Protein AF-A0A414IKT4-F1 (afdb_monomer_lite)

Structure (mmCIF, N/CA/C/O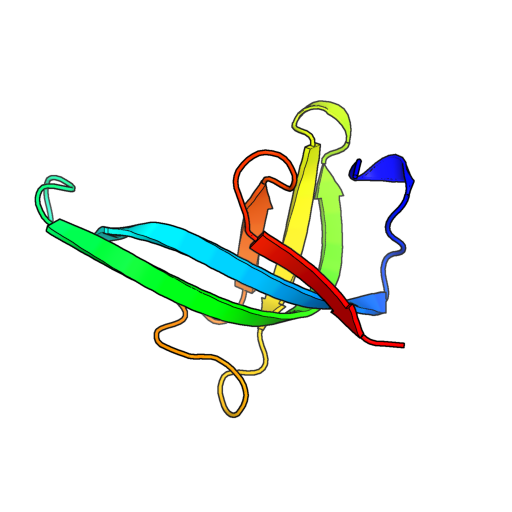 backbone):
data_AF-A0A414IKT4-F1
#
_entry.id   AF-A0A414IKT4-F1
#
loop_
_atom_site.group_PDB
_atom_site.id
_atom_site.type_symbol
_atom_site.label_atom_id
_atom_site.label_alt_id
_atom_site.label_comp_id
_atom_site.label_asym_id
_atom_site.label_entity_id
_atom_site.label_seq_id
_atom_site.pdbx_PDB_ins_code
_atom_site.Cartn_x
_atom_site.Cartn_y
_atom_site.Cartn_z
_atom_site.occupancy
_atom_site.B_iso_or_equiv
_atom_site.auth_seq_id
_atom_site.auth_comp_id
_atom_site.auth_asym_id
_atom_site.auth_atom_id
_atom_site.pdbx_PDB_model_num
ATOM 1 N N . MET A 1 1 ? -7.340 -10.895 3.215 1.00 79.44 1 MET A N 1
ATOM 2 C CA . MET A 1 1 ? -7.406 -9.855 4.263 1.00 79.44 1 MET A CA 1
ATOM 3 C C . MET A 1 1 ? -8.165 -8.662 3.713 1.00 79.44 1 MET A C 1
ATOM 5 O O . MET A 1 1 ? -8.033 -8.399 2.520 1.00 79.44 1 MET A O 1
ATOM 9 N N . THR A 1 2 ? -8.973 -7.981 4.527 1.00 86.69 2 THR A N 1
ATOM 10 C CA . THR A 1 2 ? -9.726 -6.802 4.081 1.00 86.69 2 THR A CA 1
ATOM 11 C C . THR A 1 2 ? -9.319 -5.537 4.830 1.00 86.69 2 THR A C 1
ATOM 13 O O . THR A 1 2 ? -8.833 -5.596 5.955 1.00 86.69 2 THR A O 1
ATOM 16 N N . ALA A 1 3 ? -9.564 -4.364 4.241 1.00 86.75 3 ALA A N 1
ATOM 17 C CA . ALA A 1 3 ? -9.267 -3.079 4.883 1.00 86.75 3 ALA A CA 1
ATOM 18 C C . ALA A 1 3 ? -10.118 -2.832 6.144 1.00 86.75 3 ALA A C 1
ATOM 20 O O . ALA A 1 3 ? -9.786 -1.972 6.963 1.00 86.75 3 ALA A O 1
ATOM 21 N N . LYS A 1 4 ? -11.203 -3.595 6.330 1.00 88.44 4 LYS A N 1
ATOM 22 C CA . LYS A 1 4 ? -11.985 -3.589 7.573 1.00 88.44 4 LYS A CA 1
ATOM 23 C C . LYS A 1 4 ? -11.217 -4.208 8.738 1.00 88.44 4 LYS A C 1
ATOM 25 O O . LYS A 1 4 ? -11.360 -3.730 9.857 1.00 88.44 4 LYS A O 1
ATOM 30 N N . ASP A 1 5 ? -10.369 -5.195 8.457 1.00 88.88 5 ASP A N 1
ATOM 31 C CA . ASP A 1 5 ? -9.613 -5.953 9.462 1.00 88.88 5 ASP A CA 1
ATOM 32 C C . ASP A 1 5 ? -8.370 -5.200 9.971 1.00 88.88 5 ASP A C 1
ATOM 34 O O . ASP A 1 5 ? -7.745 -5.614 10.942 1.00 88.88 5 ASP A O 1
ATOM 38 N N . ILE A 1 6 ? -8.010 -4.089 9.322 1.00 91.50 6 ILE A N 1
ATOM 39 C CA . ILE A 1 6 ? -6.825 -3.283 9.634 1.00 91.50 6 ILE A CA 1
ATOM 40 C C . ILE A 1 6 ? -7.226 -2.039 10.426 1.00 91.50 6 ILE A C 1
ATOM 42 O O . ILE A 1 6 ? -8.214 -1.364 10.108 1.00 91.50 6 ILE A O 1
ATOM 46 N N . GLN A 1 7 ? -6.432 -1.695 11.434 1.00 93.31 7 GLN A N 1
ATOM 47 C CA . GLN A 1 7 ? -6.610 -0.494 12.244 1.00 93.31 7 GLN A CA 1
ATOM 48 C C . GLN A 1 7 ? -5.730 0.660 11.749 1.00 93.31 7 GLN A C 1
ATOM 50 O O . GLN A 1 7 ? -4.622 0.465 11.254 1.00 93.31 7 GLN A O 1
ATOM 55 N N . ILE A 1 8 ? -6.227 1.891 11.893 1.00 95.31 8 ILE A N 1
ATOM 56 C CA . ILE A 1 8 ? -5.382 3.084 11.740 1.00 95.31 8 ILE A CA 1
ATOM 57 C C . ILE A 1 8 ? -4.395 3.105 12.915 1.00 95.31 8 ILE A C 1
ATOM 59 O O . ILE A 1 8 ? -4.795 2.867 14.050 1.00 95.31 8 ILE A O 1
ATOM 63 N N . GLY A 1 9 ? -3.123 3.381 12.637 1.00 95.25 9 GLY A N 1
ATOM 64 C CA . GLY A 1 9 ? -2.013 3.298 13.589 1.00 95.25 9 GLY A CA 1
ATOM 65 C C . GLY A 1 9 ? -1.292 1.9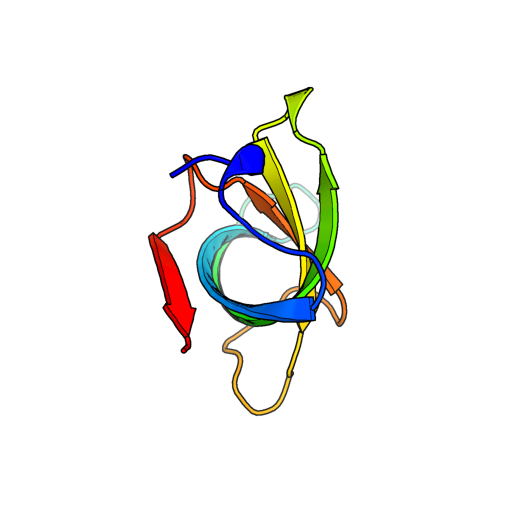48 13.592 1.00 95.25 9 GLY A C 1
ATOM 66 O O . GLY A 1 9 ? -0.280 1.808 14.271 1.00 95.25 9 GLY A O 1
ATOM 67 N N . GLN A 1 10 ? -1.776 0.961 12.835 1.00 94.31 10 GLN A N 1
ATOM 68 C CA . GLN A 1 10 ? -1.170 -0.367 12.776 1.00 94.31 10 GLN A CA 1
ATOM 69 C C . GLN A 1 10 ? 0.065 -0.379 11.869 1.00 94.31 10 GLN A C 1
ATOM 71 O O . GLN A 1 10 ? 0.019 0.159 10.759 1.00 94.31 10 GLN A O 1
ATOM 76 N N . ASN A 1 11 ? 1.145 -1.015 12.332 1.00 95.62 11 ASN A N 1
ATOM 77 C CA . ASN A 1 11 ? 2.339 -1.251 11.526 1.00 95.62 11 ASN A CA 1
ATOM 78 C C . ASN A 1 11 ? 2.138 -2.444 10.596 1.00 95.62 11 ASN A C 1
ATOM 80 O O . ASN A 1 11 ? 1.651 -3.504 10.993 1.00 95.62 11 ASN A O 1
ATOM 84 N N . ILE A 1 12 ? 2.516 -2.265 9.339 1.00 94.50 12 ILE A N 1
ATOM 85 C CA . ILE A 1 12 ? 2.317 -3.255 8.286 1.00 94.50 12 ILE A CA 1
ATOM 86 C C . ILE A 1 12 ? 3.545 -3.306 7.386 1.00 94.50 12 ILE A C 1
ATOM 88 O O . ILE A 1 12 ? 4.305 -2.340 7.292 1.00 94.50 12 ILE A O 1
ATOM 92 N N . SER A 1 13 ? 3.704 -4.426 6.692 1.00 94.75 13 SER A N 1
ATOM 93 C CA . SER A 1 13 ? 4.599 -4.543 5.550 1.00 94.75 13 SER A CA 1
ATOM 94 C C . SER A 1 13 ? 3.816 -5.047 4.343 1.00 94.75 13 SER A C 1
ATOM 96 O O . SER A 1 13 ? 2.962 -5.926 4.474 1.00 94.75 13 SER A O 1
ATOM 98 N N . ALA A 1 14 ? 4.056 -4.463 3.174 1.00 94.00 14 ALA A N 1
ATOM 99 C CA . ALA A 1 14 ? 3.365 -4.817 1.946 1.00 94.00 14 ALA A CA 1
ATOM 100 C C . ALA A 1 14 ? 4.318 -4.815 0.749 1.00 94.00 14 ALA A C 1
ATOM 102 O O . ALA A 1 14 ? 4.921 -3.792 0.426 1.00 94.00 14 ALA A O 1
ATOM 103 N N . GLY A 1 15 ? 4.405 -5.953 0.067 1.00 93.38 15 GLY A N 1
ATOM 104 C CA . GLY A 1 15 ? 5.077 -6.104 -1.218 1.00 93.38 15 GLY A CA 1
ATOM 105 C C . GLY A 1 15 ? 4.104 -5.914 -2.377 1.00 93.38 15 GLY A C 1
ATOM 106 O O . GLY A 1 15 ? 3.038 -6.527 -2.384 1.00 93.38 15 GLY A O 1
ATOM 107 N N . PHE A 1 16 ? 4.423 -5.074 -3.361 1.00 90.88 16 PHE A N 1
ATOM 108 C CA . PHE A 1 16 ? 3.593 -4.939 -4.560 1.00 90.88 16 PHE A CA 1
ATOM 109 C C . PHE A 1 16 ? 4.387 -4.479 -5.780 1.00 90.88 16 PHE A C 1
ATOM 111 O O . PHE A 1 16 ? 5.355 -3.723 -5.690 1.00 90.88 16 PHE A O 1
ATOM 118 N N . PHE A 1 17 ? 3.917 -4.912 -6.950 1.00 88.56 17 PHE A N 1
ATOM 119 C CA . PHE A 1 17 ? 4.389 -4.402 -8.229 1.00 88.56 17 PHE A CA 1
ATOM 120 C C . PHE A 1 17 ? 3.696 -3.085 -8.567 1.00 88.56 17 PHE A C 1
ATOM 122 O O . PHE A 1 17 ? 2.479 -2.944 -8.410 1.00 88.56 17 PHE A O 1
ATOM 129 N N . PHE A 1 18 ? 4.460 -2.137 -9.088 1.00 84.06 18 PHE A N 1
ATOM 130 C CA . PHE A 1 18 ? 3.954 -0.880 -9.613 1.00 84.06 18 PHE A CA 1
ATOM 131 C C . PHE A 1 18 ? 4.589 -0.599 -10.971 1.00 84.06 18 PHE A C 1
ATOM 133 O O . PHE A 1 18 ? 5.637 -1.136 -11.317 1.00 84.06 18 PHE A O 1
ATOM 140 N N . ARG A 1 19 ? 3.906 0.210 -11.779 1.00 83.19 19 ARG A N 1
ATOM 141 C CA . ARG A 1 19 ? 4.439 0.649 -13.067 1.00 83.19 19 ARG A CA 1
ATOM 142 C C . ARG A 1 19 ? 5.141 1.985 -12.885 1.00 83.19 19 ARG A C 1
ATOM 144 O O . ARG A 1 19 ? 4.553 2.899 -12.305 1.00 83.19 19 ARG A O 1
ATOM 151 N N . CYS A 1 20 ? 6.369 2.085 -13.369 1.00 73.88 20 CYS A N 1
ATOM 152 C CA . CYS A 1 20 ? 7.177 3.297 -13.389 1.00 73.88 20 CYS A CA 1
ATOM 153 C C . CYS A 1 20 ? 7.490 3.709 -14.846 1.00 73.88 20 CYS A C 1
ATOM 155 O O . CYS A 1 20 ? 7.233 2.967 -15.794 1.00 73.88 20 CYS A O 1
ATOM 157 N N . GLY A 1 21 ? 7.945 4.951 -15.042 1.00 69.44 21 GLY A N 1
ATOM 158 C CA . GLY A 1 21 ? 8.191 5.540 -16.370 1.00 69.44 21 GLY A CA 1
ATOM 159 C C . GLY A 1 21 ? 7.046 6.419 -16.898 1.00 69.44 21 GLY A C 1
ATOM 160 O O . GLY A 1 21 ? 5.909 6.327 -16.440 1.00 69.44 21 GLY A O 1
ATOM 161 N N . HIS A 1 22 ? 7.348 7.298 -17.867 1.00 68.75 22 HIS A N 1
ATOM 162 C CA . HIS A 1 22 ? 6.413 8.316 -18.396 1.00 68.75 22 HIS A CA 1
ATOM 163 C C . HIS A 1 22 ? 5.110 7.698 -18.942 1.00 68.75 22 HIS A C 1
ATOM 165 O O . HIS A 1 22 ? 4.048 8.305 -18.825 1.00 68.75 22 HIS A O 1
ATOM 171 N N . TYR A 1 23 ? 5.183 6.476 -19.481 1.00 74.56 23 TYR A N 1
ATOM 172 C CA . TYR A 1 23 ? 4.037 5.734 -20.022 1.00 74.56 23 TYR A CA 1
ATOM 173 C C . TYR A 1 23 ? 3.666 4.478 -19.208 1.00 74.56 23 TYR A C 1
ATOM 175 O O . TYR A 1 23 ? 2.695 3.797 -19.536 1.00 74.56 23 TYR A O 1
ATOM 183 N N . GLY A 1 24 ? 4.375 4.198 -18.104 1.00 71.56 24 GLY A N 1
ATOM 184 C CA . GLY A 1 24 ? 4.154 3.001 -17.284 1.00 71.56 24 GLY A CA 1
ATOM 185 C C . GLY A 1 24 ? 4.615 1.699 -17.949 1.00 71.56 24 GLY A C 1
ATOM 186 O O . GLY A 1 24 ? 4.000 0.652 -17.725 1.00 71.56 24 GLY A O 1
ATOM 187 N N . ASP A 1 25 ? 5.640 1.787 -18.795 1.00 76.06 25 ASP A N 1
ATOM 188 C CA . ASP A 1 25 ? 6.184 0.665 -19.567 1.00 76.06 25 ASP A CA 1
ATOM 189 C C . ASP A 1 25 ? 7.042 -0.260 -18.693 1.00 76.06 25 ASP A C 1
ATOM 191 O O . ASP A 1 25 ? 7.072 -1.472 -18.914 1.00 76.06 25 ASP A O 1
ATOM 195 N N . ASP A 1 26 ? 7.679 0.304 -17.664 1.00 78.00 26 ASP A N 1
ATOM 196 C CA . ASP A 1 26 ? 8.544 -0.423 -16.747 1.00 78.00 26 ASP A CA 1
ATOM 197 C C . ASP A 1 26 ? 7.732 -0.920 -15.547 1.00 78.00 26 ASP A C 1
ATOM 199 O O . ASP A 1 26 ? 6.929 -0.191 -14.957 1.00 78.00 26 ASP A O 1
ATOM 203 N N . VAL A 1 27 ? 7.922 -2.188 -15.185 1.00 81.56 27 VAL A N 1
ATOM 204 C CA . VAL A 1 27 ? 7.340 -2.785 -13.979 1.00 81.56 27 VAL A CA 1
ATOM 205 C C . VAL A 1 27 ? 8.444 -2.918 -12.949 1.00 81.56 27 VAL A C 1
ATOM 207 O O . VAL A 1 27 ? 9.452 -3.572 -13.203 1.00 81.56 27 VAL A O 1
ATOM 210 N N . ASP A 1 28 ? 8.218 -2.340 -11.780 1.00 87.56 28 ASP A N 1
ATOM 211 C CA . ASP A 1 28 ? 9.131 -2.411 -10.651 1.00 87.56 28 ASP A CA 1
ATOM 212 C C . ASP A 1 28 ? 8.401 -2.954 -9.418 1.00 87.56 28 ASP A C 1
ATOM 214 O O . ASP A 1 28 ? 7.170 -3.074 -9.389 1.00 87.56 28 ASP A O 1
ATOM 218 N N . TYR A 1 29 ? 9.167 -3.336 -8.409 1.00 89.94 29 TYR A N 1
ATOM 219 C CA . TYR A 1 29 ? 8.676 -3.952 -7.190 1.00 89.94 29 TYR A CA 1
ATOM 220 C C . TYR A 1 29 ? 9.100 -3.136 -5.971 1.00 89.94 29 TYR A C 1
ATOM 222 O O . TYR A 1 29 ? 10.267 -2.771 -5.825 1.00 89.94 29 TYR A O 1
ATOM 230 N N . ALA A 1 30 ? 8.141 -2.873 -5.083 1.00 91.38 30 ALA A N 1
ATOM 231 C CA . ALA A 1 30 ? 8.369 -2.212 -3.805 1.00 91.38 30 ALA A CA 1
ATOM 232 C C . ALA A 1 30 ? 7.998 -3.145 -2.656 1.00 91.38 30 ALA A C 1
ATOM 234 O O . ALA A 1 30 ? 6.997 -3.860 -2.723 1.00 91.38 30 ALA A O 1
ATOM 235 N N . ILE A 1 31 ? 8.767 -3.067 -1.571 1.00 93.50 31 ILE A N 1
ATOM 236 C CA . ILE A 1 31 ? 8.354 -3.554 -0.253 1.00 93.50 31 ILE A CA 1
ATOM 237 C C . ILE A 1 31 ? 8.243 -2.323 0.624 1.00 93.50 31 ILE A C 1
ATOM 239 O O . ILE A 1 31 ? 9.252 -1.678 0.900 1.00 93.50 31 ILE A O 1
ATOM 243 N N . ILE A 1 32 ? 7.036 -1.986 1.055 1.00 94.00 32 ILE A N 1
ATOM 244 C CA . ILE A 1 32 ? 6.841 -0.883 1.989 1.00 94.00 32 ILE A CA 1
ATOM 245 C C . ILE A 1 32 ? 6.646 -1.431 3.393 1.00 94.00 32 ILE A C 1
ATOM 247 O O . ILE A 1 32 ? 5.918 -2.399 3.586 1.00 94.00 32 ILE A O 1
ATOM 251 N N . THR A 1 33 ? 7.257 -0.780 4.368 1.00 95.19 33 THR A N 1
ATOM 252 C CA . THR A 1 33 ? 7.001 -0.975 5.793 1.00 95.19 33 THR A CA 1
ATOM 253 C C . THR A 1 33 ? 6.567 0.367 6.361 1.00 95.19 33 THR A C 1
ATOM 255 O O . THR A 1 33 ? 7.132 1.400 6.007 1.00 95.19 33 THR A O 1
ATOM 258 N N . GLY A 1 34 ? 5.532 0.388 7.195 1.00 95.94 34 GLY A N 1
ATOM 259 C CA . GLY A 1 34 ? 5.056 1.646 7.756 1.00 95.94 34 GLY A CA 1
ATOM 260 C C . GLY A 1 34 ? 3.730 1.549 8.489 1.00 95.94 34 GLY A C 1
ATOM 261 O O . GLY A 1 34 ? 3.210 0.459 8.735 1.00 95.94 34 GLY A O 1
ATOM 262 N N . VAL A 1 35 ? 3.174 2.713 8.813 1.00 97.00 35 VAL A N 1
ATOM 263 C CA . VAL A 1 35 ? 1.975 2.849 9.646 1.00 97.00 35 VAL A CA 1
ATOM 264 C C . VAL A 1 35 ? 0.760 3.160 8.785 1.00 97.00 35 VAL A C 1
ATOM 266 O O . VAL A 1 35 ? 0.774 4.063 7.952 1.00 97.00 35 VAL A O 1
ATOM 269 N N . VAL A 1 36 ? -0.347 2.460 9.012 1.00 96.19 36 VAL A N 1
ATOM 270 C CA . VAL A 1 36 ? -1.616 2.760 8.341 1.00 96.19 36 VAL A CA 1
ATOM 271 C C . VAL A 1 36 ? -2.193 4.069 8.876 1.00 96.19 36 VAL A C 1
ATOM 273 O O . VAL A 1 36 ? -2.572 4.152 10.039 1.00 96.19 36 VAL A O 1
ATOM 276 N N . ILE A 1 37 ? -2.330 5.083 8.025 1.00 97.44 37 ILE A N 1
ATOM 277 C CA . ILE A 1 37 ? -2.853 6.405 8.412 1.00 97.44 37 ILE A CA 1
ATOM 278 C C . ILE A 1 37 ? -4.275 6.670 7.908 1.00 97.44 37 ILE A C 1
ATOM 280 O O . ILE A 1 37 ? -4.988 7.490 8.485 1.00 97.44 37 ILE A O 1
ATOM 284 N N . ARG A 1 38 ? -4.723 5.986 6.844 1.00 96.94 38 ARG A N 1
ATOM 285 C CA . ARG A 1 38 ? -6.109 6.051 6.337 1.00 96.94 38 ARG A CA 1
ATOM 286 C C . ARG A 1 38 ? -6.543 4.735 5.703 1.00 96.94 38 ARG A C 1
ATOM 288 O O . ARG A 1 38 ? -5.714 3.919 5.313 1.00 96.94 38 ARG A O 1
ATOM 295 N N . LYS A 1 39 ? -7.857 4.555 5.553 1.00 95.94 39 LYS A N 1
ATOM 296 C CA . LYS A 1 39 ? -8.466 3.373 4.931 1.00 95.94 39 LYS A CA 1
ATOM 297 C C . LYS A 1 39 ? -9.542 3.780 3.931 1.00 95.94 39 LYS A C 1
ATOM 299 O O . LYS A 1 39 ? -10.286 4.729 4.172 1.00 95.94 39 LYS A O 1
ATOM 304 N N . LEU A 1 40 ? -9.641 3.031 2.840 1.00 95.81 40 LEU A N 1
ATOM 305 C CA . LEU A 1 40 ? -10.725 3.095 1.866 1.00 95.81 40 LEU A CA 1
ATOM 306 C C . LEU A 1 40 ? -11.326 1.697 1.720 1.00 95.81 40 LEU A C 1
ATOM 308 O O . LEU A 1 40 ? -10.912 0.898 0.880 1.00 95.81 40 LEU A O 1
ATOM 312 N N . GLU A 1 41 ? -12.306 1.397 2.570 1.00 92.88 41 GLU A N 1
ATOM 313 C CA . GLU A 1 41 ? -12.871 0.049 2.687 1.00 92.88 41 GLU A CA 1
ATOM 314 C C . GLU A 1 41 ? -13.570 -0.420 1.408 1.00 92.88 41 GLU A C 1
ATOM 316 O O . GLU A 1 41 ? -13.441 -1.583 1.038 1.00 92.88 41 GLU A O 1
ATOM 321 N N . CYS A 1 42 ? -14.241 0.484 0.688 1.00 93.31 42 CYS A N 1
ATOM 322 C CA . CYS A 1 42 ? -14.905 0.171 -0.580 1.00 93.31 42 CYS A CA 1
ATOM 323 C C . CYS A 1 42 ? -13.936 -0.266 -1.691 1.00 93.31 42 CYS A C 1
ATOM 325 O O . CYS A 1 42 ? -14.344 -0.984 -2.599 1.00 93.31 42 CYS A O 1
ATOM 327 N N . TYR A 1 43 ? -12.662 0.132 -1.605 1.00 93.94 43 TYR A N 1
ATOM 328 C CA . TYR A 1 43 ? -11.613 -0.233 -2.562 1.00 93.94 43 TYR A CA 1
ATOM 329 C C . TYR A 1 43 ? -10.636 -1.278 -2.020 1.00 93.94 43 TYR A C 1
ATOM 331 O O . TYR A 1 43 ? -9.669 -1.610 -2.705 1.00 93.94 4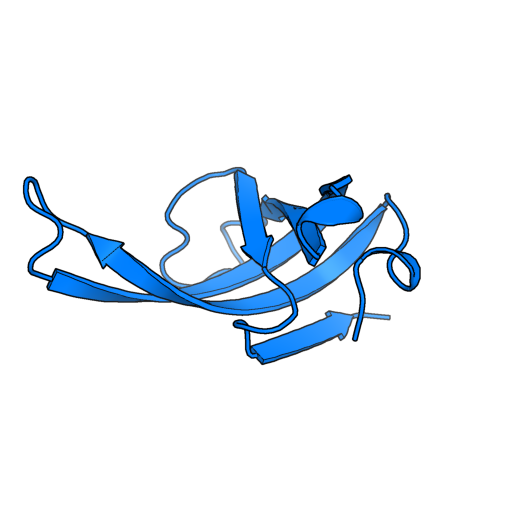3 TYR A O 1
ATOM 339 N N . ASN A 1 44 ? -10.871 -1.776 -0.801 1.00 94.62 44 ASN A N 1
ATOM 340 C CA . ASN A 1 44 ? -9.967 -2.669 -0.085 1.00 94.62 44 ASN A CA 1
ATOM 341 C C . ASN A 1 44 ? -8.522 -2.129 -0.007 1.00 94.62 44 ASN A C 1
ATOM 343 O O . ASN A 1 44 ? -7.546 -2.852 -0.225 1.00 94.62 44 ASN A O 1
ATOM 347 N N . GLN A 1 45 ? -8.398 -0.824 0.257 1.00 95.38 45 GLN A N 1
ATOM 348 C CA . GLN A 1 45 ? -7.127 -0.104 0.251 1.00 95.38 45 GLN A CA 1
ATOM 349 C C . GLN A 1 45 ? -6.818 0.555 1.593 1.00 95.38 45 GLN A C 1
ATOM 351 O O . GLN A 1 45 ? -7.713 1.030 2.298 1.00 95.38 45 GLN A O 1
ATOM 356 N N . VAL A 1 46 ? -5.529 0.642 1.908 1.00 95.94 46 VAL A N 1
ATOM 357 C CA . VAL A 1 46 ? -4.995 1.380 3.058 1.00 95.94 46 VAL A CA 1
ATOM 358 C C . VAL A 1 46 ? -3.927 2.361 2.594 1.00 95.94 46 VAL A C 1
ATOM 360 O O . VAL A 1 46 ? -3.159 2.056 1.685 1.00 95.94 46 VAL A O 1
ATOM 363 N N . LEU A 1 47 ? -3.905 3.550 3.188 1.00 96.56 47 LEU A N 1
ATOM 364 C CA . LEU A 1 47 ? -2.833 4.519 3.003 1.00 96.56 47 LEU A CA 1
ATOM 365 C C . LEU A 1 47 ? -1.818 4.292 4.106 1.00 96.56 47 LEU A C 1
ATOM 367 O O . LEU A 1 47 ? -2.166 4.362 5.287 1.00 96.56 47 LEU A O 1
ATOM 371 N N . VAL A 1 48 ? -0.586 4.055 3.699 1.00 96.12 48 VAL A N 1
ATOM 372 C CA . VAL A 1 48 ? 0.530 3.770 4.591 1.00 96.12 48 VAL A CA 1
ATOM 373 C C . VAL A 1 48 ? 1.449 4.973 4.583 1.00 96.12 48 VAL A C 1
ATOM 375 O O . VAL A 1 48 ? 1.813 5.437 3.505 1.00 96.12 48 VAL A O 1
ATOM 378 N N . ASP A 1 49 ? 1.786 5.487 5.759 1.00 97.00 49 ASP A N 1
ATOM 379 C CA . ASP A 1 49 ? 2.924 6.379 5.944 1.00 97.00 49 ASP A CA 1
ATOM 380 C C . ASP A 1 49 ? 4.184 5.519 6.028 1.00 97.00 49 ASP A C 1
ATOM 382 O O . ASP A 1 49 ? 4.285 4.646 6.891 1.00 97.00 49 ASP A O 1
ATOM 386 N N . VAL A 1 50 ? 5.074 5.683 5.056 1.00 96.06 50 VAL A N 1
ATOM 387 C CA . VAL A 1 50 ? 6.144 4.730 4.766 1.00 96.06 50 VAL A CA 1
ATOM 388 C C . VAL A 1 50 ? 7.402 5.092 5.542 1.00 96.06 50 VAL A C 1
ATOM 390 O O . VAL A 1 50 ? 7.933 6.195 5.405 1.00 96.06 50 VAL A O 1
ATOM 393 N N . ASP A 1 51 ? 7.930 4.121 6.282 1.00 95.00 51 ASP A N 1
ATOM 394 C CA . ASP A 1 51 ? 9.284 4.172 6.817 1.00 95.00 51 ASP A CA 1
ATOM 395 C C . ASP A 1 51 ? 10.273 3.901 5.674 1.00 95.00 51 ASP A C 1
ATOM 397 O O . ASP A 1 51 ? 10.466 2.760 5.249 1.00 95.00 51 ASP A O 1
ATOM 401 N N . LEU A 1 52 ? 10.875 4.966 5.139 1.00 91.31 52 LEU A N 1
ATOM 402 C CA . LEU A 1 52 ? 11.805 4.883 4.011 1.00 91.31 52 LEU A CA 1
ATOM 403 C C . LEU A 1 52 ? 13.107 4.139 4.343 1.00 91.31 52 LEU A C 1
ATOM 405 O O . LEU A 1 52 ? 13.757 3.667 3.415 1.00 91.31 52 LEU A O 1
ATOM 409 N N . GLU A 1 53 ? 13.495 4.027 5.616 1.00 92.06 53 GLU A N 1
ATOM 410 C CA . GLU A 1 53 ? 14.710 3.301 6.011 1.00 92.06 53 GLU A CA 1
ATOM 411 C C . GLU A 1 53 ? 14.479 1.785 6.015 1.00 92.06 53 GLU A C 1
ATOM 413 O O . GLU A 1 53 ? 15.386 1.013 5.706 1.00 92.06 53 GLU A O 1
ATOM 418 N N . GLN A 1 54 ? 13.249 1.360 6.316 1.00 90.31 54 GLN A N 1
ATOM 419 C CA . GLN A 1 54 ? 12.839 -0.051 6.364 1.00 90.31 54 GLN A CA 1
ATOM 420 C C . GLN A 1 54 ? 12.098 -0.524 5.108 1.00 90.31 54 GLN A C 1
ATOM 422 O O . GLN A 1 54 ? 11.610 -1.658 5.057 1.00 90.31 54 GLN A O 1
ATOM 427 N N . SER A 1 55 ? 11.984 0.340 4.102 1.00 91.44 55 SER A N 1
ATOM 428 C CA . SER A 1 55 ? 11.290 0.050 2.851 1.00 91.44 55 SER A CA 1
ATOM 429 C C . SER A 1 55 ? 12.265 -0.081 1.692 1.00 91.44 55 SER A C 1
ATOM 431 O O . SER A 1 55 ? 13.266 0.624 1.599 1.00 91.44 55 SER A O 1
ATOM 433 N N . PHE A 1 56 ? 11.932 -0.957 0.754 1.00 91.12 56 PHE A N 1
ATOM 434 C CA . PHE A 1 56 ? 12.652 -1.127 -0.495 1.00 91.12 56 PHE A CA 1
ATOM 435 C C . PHE A 1 56 ? 11.885 -0.459 -1.634 1.00 91.12 56 PHE A C 1
ATOM 437 O O . PHE A 1 56 ? 10.729 -0.801 -1.887 1.00 91.12 56 PHE A O 1
ATOM 444 N N . ASN A 1 57 ? 12.553 0.465 -2.330 1.00 89.06 57 ASN A N 1
ATOM 445 C CA . ASN A 1 57 ? 12.063 1.096 -3.557 1.00 89.06 57 ASN A CA 1
ATOM 446 C C . ASN A 1 57 ? 10.656 1.711 -3.431 1.00 89.06 57 ASN A C 1
ATOM 448 O O . ASN A 1 57 ? 9.835 1.631 -4.345 1.00 89.06 57 ASN A O 1
ATOM 452 N N . SER A 1 58 ? 10.346 2.293 -2.266 1.00 84.94 58 SER A N 1
ATOM 453 C CA . SER A 1 58 ? 9.035 2.904 -2.065 1.00 84.94 58 SER A CA 1
ATOM 454 C C . SER A 1 58 ? 8.817 4.035 -3.080 1.00 84.94 58 SER A C 1
ATOM 456 O O . SER A 1 58 ? 9.652 4.941 -3.161 1.00 84.94 58 SER A O 1
ATOM 458 N N . PRO A 1 59 ? 7.678 4.062 -3.797 1.00 81.56 59 PRO A N 1
ATOM 459 C CA . PRO A 1 59 ? 7.384 5.115 -4.766 1.00 81.56 59 PRO A CA 1
ATOM 460 C C . PRO A 1 59 ? 7.110 6.481 -4.110 1.00 81.56 59 PRO A C 1
ATOM 462 O O . PRO A 1 59 ? 6.995 7.491 -4.803 1.00 81.56 59 PRO A O 1
ATOM 465 N N . GLY A 1 60 ? 6.991 6.543 -2.778 1.00 86.62 60 GLY A N 1
ATOM 466 C CA . GLY A 1 60 ? 6.814 7.795 -2.050 1.00 86.62 60 GLY A CA 1
ATOM 467 C C . GLY A 1 60 ? 6.841 7.641 -0.530 1.00 86.62 60 GLY A C 1
ATOM 468 O O . GLY A 1 60 ? 6.957 6.542 0.008 1.00 86.62 60 GLY A O 1
ATOM 469 N N . LYS A 1 61 ? 6.703 8.774 0.170 1.00 91.62 61 LYS A N 1
ATOM 470 C CA . LYS A 1 61 ? 6.580 8.821 1.641 1.00 91.62 61 LYS A CA 1
ATOM 471 C C . LYS A 1 61 ? 5.242 8.290 2.149 1.00 91.62 61 LYS A C 1
ATOM 473 O O . LYS A 1 61 ? 5.139 7.905 3.301 1.00 91.62 61 LYS A O 1
ATOM 478 N N . SER A 1 62 ? 4.221 8.258 1.299 1.00 93.56 62 SER A N 1
ATOM 479 C CA . SER A 1 62 ? 2.954 7.616 1.624 1.00 93.56 62 SER A CA 1
ATOM 480 C C . SER A 1 62 ? 2.392 6.925 0.393 1.00 93.56 62 SER A C 1
ATOM 482 O O . SER A 1 62 ? 2.450 7.482 -0.705 1.00 93.56 62 SER A O 1
ATOM 484 N N . VAL A 1 63 ? 1.850 5.719 0.562 1.00 93.19 63 VAL A N 1
ATOM 485 C CA . VAL A 1 63 ? 1.409 4.883 -0.563 1.00 93.19 63 VAL A CA 1
ATOM 486 C C . VAL A 1 63 ? 0.074 4.215 -0.265 1.00 93.19 63 VAL A C 1
ATOM 488 O O . VAL A 1 63 ? -0.158 3.708 0.832 1.00 93.19 63 VAL A O 1
ATOM 491 N N . TRP A 1 64 ? -0.816 4.211 -1.259 1.00 93.75 64 TRP A N 1
ATOM 492 C CA . TRP A 1 64 ? -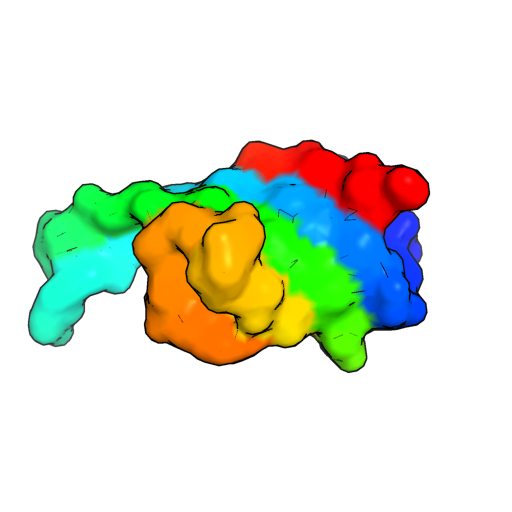2.039 3.417 -1.218 1.00 93.75 64 TRP A CA 1
ATOM 493 C C . TRP A 1 64 ? -1.739 1.974 -1.606 1.00 93.75 64 TRP A C 1
ATOM 495 O O . TRP A 1 64 ? -1.374 1.695 -2.746 1.00 93.75 64 TRP A O 1
ATOM 505 N N . VAL A 1 65 ? -1.964 1.053 -0.676 1.00 92.94 6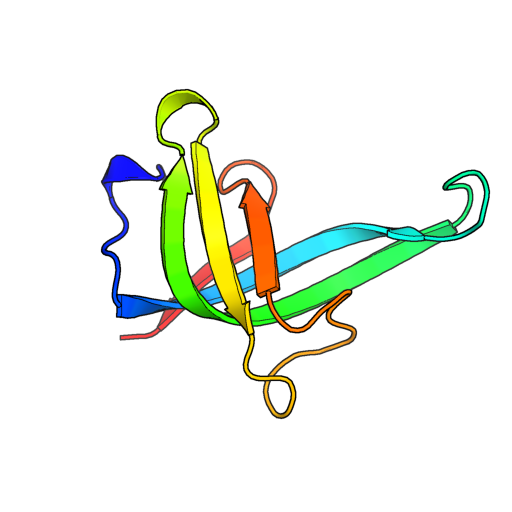5 VAL A N 1
ATOM 506 C CA . VAL A 1 65 ? -1.811 -0.386 -0.891 1.00 92.94 65 VAL A CA 1
ATOM 507 C C . VAL A 1 65 ? -3.178 -1.023 -1.015 1.00 92.94 65 VAL A C 1
ATOM 509 O O . VAL A 1 65 ? -4.037 -0.842 -0.152 1.00 92.94 65 VAL A O 1
ATOM 512 N N . ARG A 1 66 ? -3.377 -1.793 -2.085 1.00 93.38 66 ARG A N 1
ATOM 513 C CA . ARG A 1 66 ? -4.557 -2.641 -2.250 1.00 93.38 66 ARG A CA 1
ATOM 514 C C . ARG A 1 66 ? -4.265 -4.031 -1.694 1.00 93.38 66 ARG A C 1
ATOM 516 O O . ARG A 1 66 ? -3.390 -4.724 -2.200 1.00 93.38 66 ARG A O 1
ATOM 523 N N . LEU A 1 67 ? -5.023 -4.437 -0.683 1.00 91.19 67 LEU A N 1
ATOM 524 C CA . LEU A 1 67 ? -4.707 -5.607 0.144 1.00 91.19 67 LEU A CA 1
ATOM 525 C C . LEU A 1 67 ? -4.924 -6.946 -0.570 1.00 91.19 67 LEU A C 1
ATOM 527 O O . LEU A 1 67 ? -4.314 -7.938 -0.201 1.00 91.19 67 LEU A O 1
ATOM 531 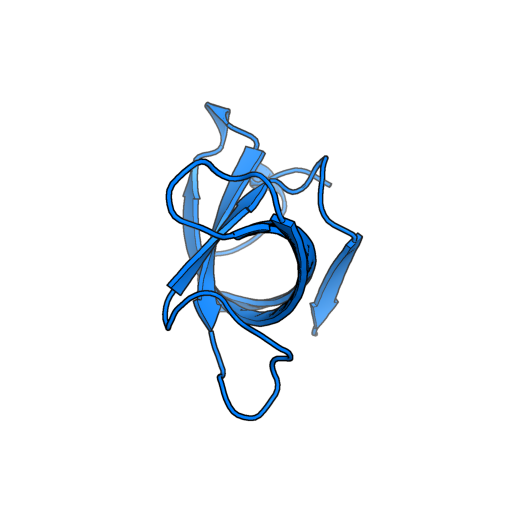N N . ASP A 1 68 ? -5.788 -6.994 -1.585 1.00 89.94 68 ASP A N 1
ATOM 532 C CA . ASP A 1 68 ? -5.999 -8.178 -2.432 1.00 89.94 68 ASP A CA 1
ATOM 533 C C . ASP A 1 68 ? -4.953 -8.330 -3.547 1.00 89.94 68 ASP A C 1
ATOM 535 O O . ASP A 1 68 ? -4.962 -9.333 -4.256 1.00 89.94 68 ASP A O 1
ATOM 539 N N . LYS A 1 69 ? -4.063 -7.345 -3.723 1.00 86.81 69 LYS A N 1
ATOM 540 C CA . LYS A 1 69 ? -3.036 -7.335 -4.779 1.00 86.81 69 LYS A CA 1
ATOM 541 C C . LYS A 1 69 ? -1.609 -7.174 -4.258 1.00 86.81 69 LYS A C 1
ATOM 543 O O . LYS A 1 69 ? -0.699 -7.010 -5.067 1.00 86.81 69 LYS A O 1
ATOM 548 N N . ALA A 1 70 ? -1.432 -7.176 -2.943 1.00 87.50 70 ALA A N 1
ATOM 549 C CA . ALA A 1 70 ? -0.145 -7.009 -2.294 1.00 87.50 70 ALA A CA 1
ATOM 550 C C . ALA A 1 70 ? 0.143 -8.208 -1.390 1.00 87.50 70 ALA A C 1
ATOM 552 O O . ALA A 1 70 ? -0.763 -8.725 -0.732 1.00 87.50 70 ALA A O 1
ATOM 553 N N . ASP A 1 71 ? 1.410 -8.602 -1.327 1.00 87.62 71 ASP A N 1
ATOM 554 C CA . ASP A 1 71 ? 1.905 -9.556 -0.344 1.00 87.62 71 ASP A CA 1
ATOM 555 C C . ASP A 1 71 ? 1.968 -8.848 1.005 1.00 87.62 71 ASP A C 1
ATOM 557 O O . ASP A 1 71 ? 2.847 -8.024 1.255 1.00 87.62 71 ASP A O 1
ATOM 561 N N . PHE A 1 72 ? 0.970 -9.103 1.845 1.00 88.25 72 PHE A N 1
ATOM 562 C CA . PHE A 1 72 ? 0.693 -8.290 3.020 1.00 88.25 72 PHE A CA 1
ATOM 563 C C . PHE A 1 72 ? 1.004 -9.024 4.322 1.00 88.25 72 PHE A C 1
ATOM 565 O O . PHE A 1 72 ? 0.573 -10.163 4.517 1.00 88.25 72 PHE A O 1
ATOM 572 N N . ASN A 1 73 ? 1.671 -8.334 5.246 1.00 86.19 73 ASN A N 1
ATOM 573 C CA . ASN A 1 73 ? 1.915 -8.803 6.601 1.00 86.19 73 ASN A CA 1
ATOM 574 C C . ASN A 1 73 ? 1.607 -7.707 7.633 1.00 86.19 73 ASN A C 1
ATOM 576 O O . ASN A 1 73 ? 1.876 -6.525 7.416 1.00 86.19 73 ASN A O 1
ATOM 580 N N . ILE A 1 74 ? 1.043 -8.113 8.767 1.00 82.69 74 ILE A N 1
ATOM 581 C CA . ILE A 1 74 ? 0.808 -7.243 9.917 1.00 82.69 74 ILE A CA 1
ATOM 582 C C . ILE A 1 74 ? 1.984 -7.428 10.869 1.00 82.69 74 ILE A C 1
ATOM 584 O O . ILE A 1 74 ? 2.202 -8.529 11.373 1.00 82.69 74 ILE A O 1
ATOM 588 N N . ASN A 1 75 ? 2.705 -6.344 11.140 1.00 77.06 75 ASN A N 1
ATOM 589 C CA . ASN A 1 75 ? 3.786 -6.356 12.114 1.00 77.06 75 ASN A CA 1
ATOM 590 C C . ASN A 1 75 ? 3.175 -6.017 13.479 1.00 77.06 75 ASN A C 1
ATOM 592 O O . ASN A 1 75 ? 2.672 -4.909 13.674 1.00 77.06 75 ASN A O 1
ATOM 596 N N . ASN A 1 76 ? 3.157 -7.003 14.377 1.00 58.62 76 ASN A N 1
ATOM 597 C CA . ASN A 1 76 ? 2.668 -6.853 15.750 1.00 58.62 76 ASN A CA 1
ATOM 598 C C . ASN A 1 76 ? 3.716 -6.195 16.650 1.00 58.62 76 ASN A C 1
ATOM 600 O O . ASN A 1 76 ? 4.907 -6.553 16.503 1.00 58.62 76 ASN A O 1
#

Radius of gyration: 11.91 Å; chains: 1; bounding box: 30×19×36 Å

Sequence (76 aa):
MTAKDIQIGQNISAGFFFRCGHYGDDVDYAIITGVVIRKLECYNQVLVDVDLEQSFNSPGKSVWVRLDKADFNINN

Organism: Bacteroides uniformis (NCBI:txid820)

pLDDT: mean 89.2, std 7.76, range [58.62, 97.44]

Foldseek 3Di:
DALVVDDQFFWKWKKAWFFDDPVSPDIDIKIFTATFHDTDRVQRKTKGQGDPVPMDPDPDRIDIDRPVGIPMDTDD

Secondary structure (DSSP, 8-state):
--TTSPPTT-EEEEEEEEEESTTS-EEEEEEEEEEEEEEEGGGTEEEEEE-SSS-BS-SSSEEEEETTSSEEEE--